Protein AF-A0A9X1VJF6-F1 (afdb_monomer_lite)

Foldseek 3Di:
DCVLCVVQVWDFDADPVDQLQVLLVVQVDHDDPVVRVVCNRGQWTDQPPVVRDRAGPQQKGFHGSNRKHKDFAFAFEDEPVGTDTDTWIWIWGIFRRPLGKTWTWTADPVDHAIFIFIGNDPRYGYTDDRDPVVVVVCVSVVHPRVVCNPD

Radius of gyration: 15.02 Å; chains: 1; bounding box: 38×25×42 Å

InterPro domains:
  IPR018958 Knr4/Smi1-like domain [PF09346] (28-137)
  IPR037883 Knr4/Smi1-like domain superfamily [G3DSA:3.40.1580.10] (23-147)
  IPR037883 Knr4/Smi1-like domain superfamily [SSF160631] (28-145)

Secondary structure (DSSP, 8-state):
-HHHHHHTT------TT--HHHHHHHTT----HHHHHHHHH--S---BTTTTB-S-TT-EEEPPTTT-EEEEEEEEEEETTEEEEEEEEEEEEEEETTTTEEEEEEE-TTSSSEEEEEE-STTEEEEEES-HHHHHHHHHTT-GGGG----

Structure (mmCIF, N/CA/C/O backbone):
data_AF-A0A9X1VJF6-F1
#
_entry.id   AF-A0A9X1VJF6-F1
#
loop_
_atom_site.group_PDB
_atom_site.id
_atom_site.type_symbol
_atom_site.label_atom_id
_atom_site.label_alt_id
_atom_site.label_comp_id
_atom_site.label_asym_id
_atom_site.label_entity_id
_atom_site.label_seq_id
_atom_site.pdbx_PDB_ins_code
_atom_site.Cartn_x
_atom_site.Cartn_y
_atom_site.Cartn_z
_atom_site.occupancy
_atom_site.B_iso_or_equiv
_atom_site.auth_seq_id
_atom_site.auth_comp_id
_atom_site.auth_asym_id
_atom_site.auth_atom_id
_atom_site.pdbx_PDB_model_num
ATOM 1 N N . MET A 1 1 ? -0.798 -8.142 -12.323 1.00 79.00 1 MET A N 1
ATOM 2 C CA . MET A 1 1 ? -0.481 -6.727 -12.044 1.00 79.00 1 MET A CA 1
ATOM 3 C C . MET A 1 1 ? 0.141 -6.022 -13.238 1.00 79.00 1 MET A C 1
ATOM 5 O O . MET A 1 1 ? -0.522 -5.182 -13.817 1.00 79.00 1 MET A O 1
ATOM 9 N N . THR A 1 2 ? 1.350 -6.386 -13.677 1.00 75.88 2 THR A N 1
ATOM 10 C CA . THR A 1 2 ? 2.035 -5.687 -14.782 1.00 75.88 2 THR A CA 1
ATOM 11 C C . THR A 1 2 ? 1.211 -5.643 -16.075 1.00 75.88 2 THR A C 1
ATOM 13 O O . THR A 1 2 ? 1.115 -4.594 -16.696 1.00 75.88 2 THR A O 1
ATOM 16 N N . ASP A 1 3 ? 0.551 -6.742 -16.455 1.00 83.31 3 ASP A N 1
ATOM 17 C CA . ASP A 1 3 ? -0.316 -6.754 -17.645 1.00 83.31 3 ASP A CA 1
ATOM 18 C C . ASP A 1 3 ? -1.593 -5.922 -17.467 1.00 83.31 3 ASP A C 1
ATOM 20 O O . ASP A 1 3 ? -2.059 -5.305 -18.422 1.00 83.31 3 ASP A O 1
ATOM 24 N N . TYR A 1 4 ? -2.116 -5.842 -16.239 1.00 86.06 4 TYR A N 1
ATOM 25 C CA . TYR A 1 4 ? -3.257 -4.988 -15.905 1.00 86.06 4 TYR A CA 1
ATOM 26 C C . TYR A 1 4 ? -2.882 -3.507 -16.064 1.00 86.06 4 TYR A C 1
ATOM 28 O O . TYR A 1 4 ? -3.540 -2.783 -16.805 1.00 86.06 4 TYR A O 1
ATOM 36 N N . TRP A 1 5 ? -1.755 -3.076 -15.493 1.00 85.69 5 TRP A N 1
ATOM 37 C CA . TRP A 1 5 ? -1.229 -1.716 -15.666 1.00 85.69 5 TRP A CA 1
ATOM 38 C C . TRP A 1 5 ? -0.891 -1.380 -17.117 1.00 85.69 5 TRP A C 1
ATOM 40 O O . TRP A 1 5 ? -1.281 -0.324 -17.609 1.00 85.69 5 TRP A O 1
ATOM 50 N N . ARG A 1 6 ? -0.274 -2.308 -17.856 1.00 83.12 6 ARG A N 1
ATOM 51 C CA . ARG A 1 6 ? -0.033 -2.129 -19.297 1.00 83.12 6 ARG A CA 1
ATOM 52 C C . ARG A 1 6 ? -1.325 -1.956 -20.089 1.00 83.12 6 ARG A C 1
ATOM 54 O O . ARG A 1 6 ? -1.349 -1.145 -21.011 1.00 83.12 6 ARG A O 1
ATOM 61 N N . SER A 1 7 ? -2.391 -2.687 -19.747 1.00 86.19 7 SER A N 1
ATOM 62 C CA . SER A 1 7 ? -3.697 -2.536 -20.409 1.00 86.19 7 SER A CA 1
ATOM 63 C C . SER A 1 7 ? -4.295 -1.137 -20.221 1.00 86.19 7 SER A C 1
ATOM 65 O O . SER A 1 7 ? -4.995 -0.650 -21.105 1.00 86.19 7 SER A O 1
ATOM 67 N N . GLN A 1 8 ? -3.910 -0.464 -19.135 1.00 82.25 8 GLN A N 1
ATOM 68 C CA . GLN A 1 8 ? -4.262 0.918 -18.806 1.00 82.25 8 GLN A CA 1
ATOM 69 C C . GLN A 1 8 ? -3.170 1.928 -19.195 1.00 82.25 8 GLN A C 1
ATOM 71 O O . GLN A 1 8 ? -3.215 3.080 -18.786 1.00 82.25 8 GLN A O 1
ATOM 76 N N . LYS A 1 9 ? -2.181 1.513 -20.004 1.00 81.25 9 LYS A N 1
ATOM 77 C CA . LYS A 1 9 ? -1.075 2.357 -20.504 1.00 81.25 9 LYS A CA 1
ATOM 78 C C . LYS A 1 9 ? -0.179 2.952 -19.409 1.00 81.25 9 LYS A C 1
ATOM 80 O O . LYS A 1 9 ? 0.540 3.924 -19.646 1.00 81.25 9 LYS A O 1
ATOM 85 N N . ILE A 1 10 ? -0.157 2.320 -18.243 1.00 80.75 10 ILE A N 1
ATOM 86 C CA . ILE A 1 10 ? 0.748 2.653 -17.147 1.00 80.75 10 ILE A CA 1
ATOM 87 C C . ILE A 1 10 ? 2.078 1.940 -17.380 1.00 80.75 10 ILE A C 1
ATOM 89 O O . ILE A 1 10 ? 2.130 0.737 -17.671 1.00 80.75 10 ILE A O 1
ATOM 93 N N . LEU A 1 11 ? 3.170 2.692 -17.256 1.00 75.75 11 LEU A N 1
ATOM 94 C CA . LEU A 1 11 ? 4.518 2.164 -17.412 1.00 75.75 11 LEU A CA 1
ATOM 95 C C . LEU A 1 11 ? 4.900 1.352 -16.174 1.00 75.75 11 LEU A C 1
ATOM 97 O O . LEU A 1 11 ? 5.159 1.897 -15.109 1.00 75.75 11 LEU A O 1
ATOM 101 N N . ALA A 1 12 ? 4.940 0.034 -16.349 1.00 69.38 12 ALA A N 1
ATOM 102 C CA . ALA A 1 12 ? 5.365 -0.918 -15.335 1.00 69.38 12 ALA A CA 1
ATOM 103 C C . ALA A 1 12 ? 6.679 -1.569 -15.780 1.00 69.38 12 ALA A C 1
ATOM 105 O O . ALA A 1 12 ? 6.681 -2.624 -16.430 1.00 69.38 12 ALA A O 1
ATOM 106 N N . THR A 1 13 ? 7.796 -0.892 -15.517 1.00 68.81 13 THR A N 1
ATOM 107 C CA . THR A 1 13 ? 9.136 -1.365 -15.880 1.00 68.81 13 THR A CA 1
ATOM 108 C C . THR A 1 13 ? 9.870 -1.879 -14.644 1.00 68.81 13 THR A C 1
ATOM 110 O O . THR A 1 13 ? 10.104 -1.104 -13.719 1.00 68.81 13 THR A O 1
ATOM 113 N N . PRO A 1 14 ? 10.250 -3.169 -14.613 1.00 69.75 14 PRO A N 1
ATOM 114 C CA . PRO A 1 14 ? 11.174 -3.670 -13.608 1.00 69.75 14 PRO A CA 1
ATOM 115 C C . PRO A 1 14 ? 12.539 -2.998 -13.788 1.00 69.75 14 PRO A C 1
ATOM 117 O O . PRO A 1 14 ? 13.037 -2.911 -14.912 1.00 69.75 14 PRO A O 1
ATOM 120 N N . GLU A 1 15 ? 13.177 -2.601 -12.692 1.00 71.81 15 GLU A N 1
ATOM 121 C CA . GLU A 1 15 ? 14.579 -2.181 -12.701 1.00 71.81 15 GLU A CA 1
ATOM 122 C C . GLU A 1 15 ? 15.457 -3.276 -12.079 1.00 71.81 15 GLU A C 1
ATOM 124 O O . GLU A 1 15 ? 15.475 -3.476 -10.868 1.00 71.81 15 GLU A O 1
ATOM 129 N N . GLU A 1 16 ? 16.197 -4.022 -12.906 1.00 70.69 16 GLU A N 1
ATOM 130 C CA . GLU A 1 16 ? 16.946 -5.210 -12.451 1.00 70.69 16 GLU A CA 1
ATOM 131 C C . GLU A 1 16 ? 18.091 -4.896 -11.471 1.00 70.69 16 GLU A C 1
ATOM 133 O O . GLU A 1 16 ? 18.434 -5.727 -10.630 1.00 70.69 16 GLU A O 1
ATOM 138 N N . SER A 1 17 ? 18.689 -3.704 -11.548 1.00 76.38 17 SER A N 1
ATOM 139 C CA . SER A 1 17 ? 19.772 -3.271 -10.649 1.00 76.38 17 SER A CA 1
ATOM 140 C C . SER A 1 17 ? 19.279 -2.627 -9.350 1.00 76.38 17 SER A C 1
ATOM 142 O O . SER A 1 17 ? 20.090 -2.216 -8.518 1.00 76.38 17 SER A O 1
ATOM 144 N N . TRP A 1 18 ? 17.965 -2.508 -9.180 1.00 83.12 18 TRP A N 1
ATOM 145 C CA . TRP A 1 18 ? 17.329 -1.785 -8.090 1.00 83.12 18 TRP A CA 1
ATOM 146 C C . TRP A 1 18 ? 17.001 -2.714 -6.917 1.00 83.12 18 TRP A C 1
ATOM 148 O O . TRP A 1 18 ? 16.482 -3.817 -7.091 1.00 83.12 18 TRP A O 1
ATOM 158 N N . ASN A 1 19 ? 17.259 -2.265 -5.685 1.00 91.06 19 ASN A N 1
ATOM 159 C CA . ASN A 1 19 ? 16.809 -2.966 -4.482 1.00 91.06 19 ASN A CA 1
ATOM 160 C C . ASN A 1 19 ? 15.729 -2.135 -3.771 1.00 91.06 19 ASN A C 1
ATOM 162 O O . ASN A 1 19 ? 16.086 -1.191 -3.059 1.00 91.06 19 ASN A O 1
ATOM 166 N N . PRO A 1 20 ? 14.433 -2.498 -3.893 1.00 92.38 20 PRO A N 1
ATOM 167 C CA . PRO A 1 20 ? 13.350 -1.704 -3.316 1.00 92.38 20 PRO A CA 1
ATOM 168 C C . PRO A 1 20 ? 13.470 -1.524 -1.809 1.00 92.38 20 PRO A C 1
ATOM 170 O O . PRO A 1 20 ? 13.166 -0.457 -1.291 1.00 92.38 20 PRO A O 1
ATOM 173 N N . GLN A 1 21 ? 13.979 -2.540 -1.109 1.00 94.94 21 GLN A N 1
ATOM 174 C CA . GLN A 1 21 ? 14.153 -2.478 0.336 1.00 94.94 21 GLN A CA 1
ATOM 175 C C . GLN A 1 21 ? 15.205 -1.440 0.738 1.00 94.94 21 GLN A C 1
ATOM 177 O O . GLN A 1 21 ? 15.030 -0.758 1.740 1.00 94.94 21 GLN A O 1
ATOM 182 N N . VAL A 1 22 ? 16.294 -1.304 -0.026 1.00 94.12 22 VAL A N 1
ATOM 183 C CA . VAL A 1 22 ? 17.338 -0.305 0.264 1.00 94.12 22 VAL A CA 1
ATOM 184 C C . VAL A 1 22 ? 16.807 1.105 0.036 1.00 94.12 22 VAL A C 1
ATOM 186 O O . VAL A 1 22 ? 17.071 1.992 0.844 1.00 94.12 22 VAL A O 1
ATOM 189 N N . VAL A 1 23 ? 16.037 1.301 -1.034 1.00 93.25 23 VAL A N 1
ATOM 190 C CA . VAL A 1 23 ? 15.474 2.611 -1.372 1.00 93.25 23 VAL A CA 1
ATOM 191 C C . VAL A 1 23 ? 14.397 3.028 -0.376 1.00 93.25 23 VAL A C 1
ATOM 193 O O . VAL A 1 23 ? 14.497 4.106 0.202 1.00 93.25 23 VAL A O 1
ATOM 196 N N . ALA A 1 24 ? 13.444 2.145 -0.075 1.00 93.75 24 ALA A N 1
ATOM 197 C CA . ALA A 1 24 ? 12.434 2.398 0.948 1.00 93.75 24 ALA A CA 1
ATOM 198 C C . ALA A 1 24 ? 13.076 2.666 2.322 1.00 93.75 24 ALA A C 1
ATOM 200 O O . ALA A 1 24 ? 12.675 3.584 3.039 1.00 93.75 24 ALA A O 1
ATOM 201 N N . PHE A 1 25 ? 14.138 1.930 2.672 1.00 94.69 25 PHE A N 1
ATOM 202 C CA . PHE A 1 25 ? 14.848 2.130 3.936 1.00 94.69 25 PHE A CA 1
ATOM 203 C C . PHE A 1 25 ? 15.537 3.496 4.026 1.00 94.69 25 PHE A C 1
ATOM 205 O O . PHE A 1 25 ? 15.570 4.083 5.108 1.00 94.69 25 PHE A O 1
ATOM 212 N N . ALA A 1 26 ? 16.033 4.046 2.912 1.00 92.69 26 ALA A N 1
ATOM 213 C CA . ALA A 1 26 ? 16.570 5.409 2.879 1.00 92.69 26 ALA A CA 1
ATOM 214 C C . ALA A 1 26 ? 15.514 6.469 3.258 1.00 92.69 26 ALA A C 1
ATOM 216 O O . ALA A 1 26 ? 15.873 7.523 3.779 1.00 92.69 26 ALA A O 1
ATOM 217 N N . ASN A 1 27 ? 14.228 6.144 3.086 1.00 89.00 27 ASN A N 1
ATOM 218 C CA . ASN A 1 27 ? 13.074 6.946 3.498 1.00 89.00 27 ASN A CA 1
ATOM 219 C C . ASN A 1 27 ? 12.468 6.512 4.849 1.00 89.00 27 ASN A C 1
ATOM 221 O O . ASN A 1 27 ? 11.368 6.931 5.208 1.00 89.00 27 ASN A O 1
ATOM 225 N N . GLY A 1 28 ? 13.162 5.667 5.619 1.00 91.06 28 GLY A N 1
ATOM 226 C CA . GLY A 1 28 ? 12.698 5.194 6.927 1.00 91.06 28 GLY A CA 1
ATOM 227 C C . GLY A 1 28 ? 11.604 4.122 6.867 1.00 91.06 28 GLY A C 1
ATOM 228 O O . GLY A 1 28 ? 10.935 3.878 7.870 1.00 91.06 28 GLY A O 1
ATOM 229 N N . VAL A 1 29 ? 11.413 3.472 5.717 1.00 95.06 29 VAL A N 1
ATOM 230 C CA . VAL A 1 29 ? 10.392 2.438 5.505 1.00 95.06 29 VAL A CA 1
ATOM 231 C C . VAL A 1 29 ? 11.036 1.052 5.463 1.00 95.06 29 VAL A C 1
ATOM 233 O O . VAL A 1 29 ? 11.971 0.795 4.705 1.00 95.06 29 VAL A O 1
ATOM 236 N N . THR A 1 30 ? 10.507 0.118 6.255 1.00 94.38 30 THR A N 1
ATOM 237 C CA . THR A 1 30 ? 10.835 -1.312 6.131 1.00 94.38 30 THR A CA 1
ATOM 238 C C . THR A 1 30 ? 9.668 -2.020 5.461 1.00 94.38 30 THR A C 1
ATOM 240 O O . THR A 1 30 ? 8.560 -1.989 5.992 1.00 94.38 30 THR A O 1
ATOM 243 N N . LEU A 1 31 ? 9.896 -2.625 4.293 1.00 94.94 31 LEU A N 1
ATOM 244 C CA . LEU A 1 31 ? 8.837 -3.280 3.535 1.00 94.94 31 LEU A CA 1
ATOM 245 C C . LEU A 1 31 ? 8.708 -4.750 3.953 1.00 94.94 31 LEU A C 1
ATOM 247 O O . LEU A 1 31 ? 9.720 -5.414 4.185 1.00 94.94 31 LEU A O 1
ATOM 251 N N . PRO A 1 32 ? 7.482 -5.290 3.995 1.00 96.50 32 PRO A N 1
ATOM 252 C CA . PRO A 1 32 ? 7.274 -6.732 4.004 1.00 96.50 32 PRO A CA 1
ATOM 253 C C . PRO A 1 32 ? 7.842 -7.401 2.738 1.00 96.50 32 PRO A C 1
ATOM 255 O O . PRO A 1 32 ? 7.900 -6.789 1.669 1.00 96.50 32 PRO A O 1
ATOM 258 N N . ASP A 1 33 ? 8.225 -8.677 2.836 1.00 95.94 33 ASP A N 1
ATOM 259 C CA . ASP A 1 33 ? 8.875 -9.409 1.736 1.00 95.94 33 ASP A CA 1
ATOM 260 C C . ASP A 1 33 ? 8.044 -9.432 0.444 1.00 95.94 33 ASP A C 1
ATOM 262 O O . ASP A 1 33 ? 8.589 -9.309 -0.653 1.00 95.94 33 ASP A O 1
ATOM 266 N N . ASP A 1 34 ? 6.724 -9.576 0.550 1.00 96.81 34 ASP A N 1
ATOM 267 C CA . ASP A 1 34 ? 5.814 -9.590 -0.597 1.00 96.81 34 ASP A CA 1
ATOM 268 C C . ASP A 1 34 ? 5.679 -8.212 -1.262 1.00 96.81 34 ASP A C 1
ATOM 270 O O . ASP A 1 34 ? 5.620 -8.135 -2.491 1.00 96.81 34 ASP A O 1
ATOM 274 N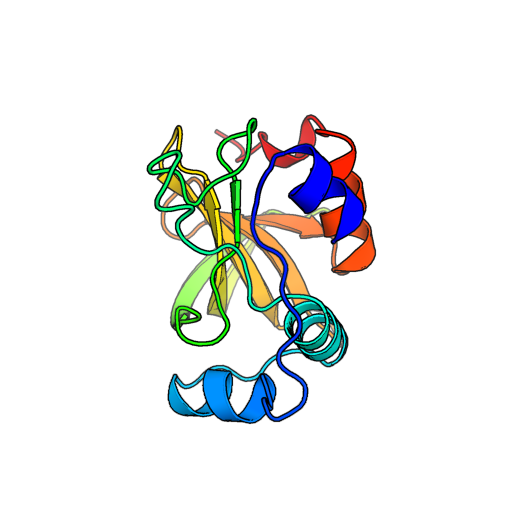 N . PHE A 1 35 ? 5.744 -7.125 -0.491 1.00 96.12 35 PHE A N 1
ATOM 275 C CA . PHE A 1 35 ? 5.881 -5.771 -1.033 1.00 96.12 35 PHE A CA 1
ATOM 276 C C . PHE A 1 35 ? 7.213 -5.591 -1.763 1.00 96.12 35 PHE A C 1
ATOM 278 O O . PHE A 1 35 ? 7.231 -5.044 -2.864 1.00 96.12 35 PHE A O 1
ATOM 285 N N . VAL A 1 36 ? 8.328 -6.103 -1.227 1.00 95.25 36 VAL A N 1
ATOM 286 C CA . VAL A 1 36 ? 9.618 -6.072 -1.944 1.00 95.25 36 VAL A CA 1
ATOM 287 C C . VAL A 1 36 ? 9.506 -6.782 -3.297 1.00 95.25 36 VAL A C 1
ATOM 289 O O . VAL A 1 36 ? 10.044 -6.286 -4.287 1.00 95.25 36 VAL A O 1
ATOM 292 N N . GLN A 1 37 ? 8.792 -7.911 -3.377 1.00 93.31 37 GLN A N 1
ATOM 293 C CA . GLN A 1 37 ? 8.555 -8.589 -4.658 1.00 93.31 37 GLN A CA 1
ATOM 294 C C . GLN A 1 37 ? 7.673 -7.767 -5.602 1.00 93.31 37 GLN A C 1
ATOM 296 O O . GLN A 1 37 ? 8.001 -7.678 -6.784 1.00 93.31 37 GLN A O 1
ATOM 301 N N . LEU A 1 38 ? 6.607 -7.130 -5.103 1.00 92.50 38 LEU A N 1
ATOM 302 C CA . LEU A 1 38 ? 5.782 -6.221 -5.908 1.00 92.50 38 LEU A CA 1
ATOM 303 C C . LEU A 1 38 ? 6.643 -5.123 -6.544 1.00 92.50 38 LEU A C 1
ATOM 305 O O . LEU A 1 38 ? 6.615 -4.960 -7.764 1.00 92.50 38 LEU A O 1
ATOM 309 N N . TYR A 1 39 ? 7.456 -4.440 -5.737 1.00 92.38 39 TYR A N 1
ATOM 310 C CA . TYR A 1 39 ? 8.300 -3.340 -6.203 1.00 92.38 39 TYR A CA 1
ATOM 311 C C . TYR A 1 39 ? 9.428 -3.779 -7.142 1.00 92.38 39 TYR A C 1
ATOM 313 O O . TYR A 1 39 ? 9.856 -3.008 -7.996 1.00 92.38 39 TYR A O 1
ATOM 321 N N . ARG A 1 40 ? 9.890 -5.033 -7.047 1.00 90.06 40 ARG A N 1
ATOM 322 C CA . ARG A 1 40 ? 10.803 -5.616 -8.046 1.00 90.06 40 ARG A CA 1
ATOM 323 C C . ARG A 1 40 ? 10.126 -5.844 -9.392 1.00 90.06 40 ARG A C 1
ATOM 325 O O . ARG A 1 40 ? 10.794 -5.776 -10.417 1.00 90.06 40 ARG A O 1
ATOM 332 N N . CYS A 1 41 ? 8.829 -6.148 -9.403 1.00 87.06 41 CYS A N 1
ATOM 333 C CA . CYS A 1 41 ? 8.075 -6.313 -10.643 1.00 87.06 41 CYS A CA 1
ATOM 334 C C . CYS A 1 41 ? 7.714 -4.968 -11.285 1.00 87.06 41 CYS A C 1
ATOM 336 O O . CYS A 1 41 ? 7.662 -4.884 -12.512 1.00 87.06 41 CYS A O 1
ATOM 338 N N . SER A 1 42 ? 7.430 -3.949 -10.474 1.00 86.69 42 SER A N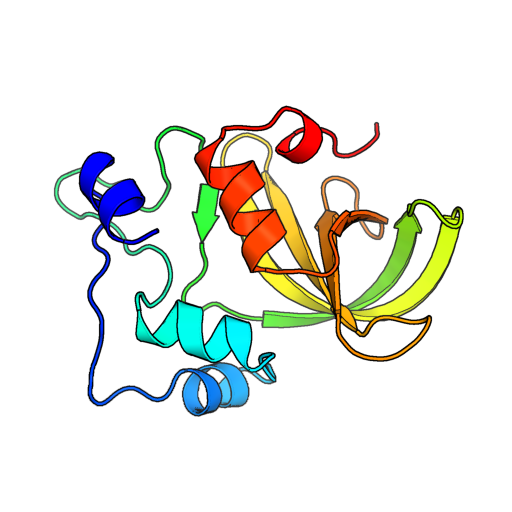 1
ATOM 339 C CA . SER A 1 42 ? 7.143 -2.587 -10.925 1.00 86.69 42 SER A CA 1
ATOM 340 C C . SER A 1 42 ? 7.317 -1.603 -9.775 1.00 86.69 42 SER A C 1
ATOM 342 O O . SER A 1 42 ? 6.729 -1.804 -8.712 1.00 86.69 42 SER A O 1
ATOM 344 N N . ASN A 1 43 ? 8.068 -0.522 -9.989 1.00 89.75 43 ASN A N 1
ATOM 345 C CA . ASN A 1 43 ? 8.349 0.473 -8.956 1.00 89.75 43 ASN A CA 1
ATOM 346 C C . ASN A 1 43 ? 7.196 1.483 -8.766 1.00 89.75 43 ASN A C 1
ATOM 348 O O . ASN A 1 43 ? 7.371 2.682 -8.938 1.00 89.75 43 ASN A O 1
ATOM 352 N N . GLY A 1 44 ? 5.999 0.989 -8.437 1.00 90.31 44 GLY A N 1
ATOM 353 C CA . GLY A 1 44 ? 4.790 1.815 -8.410 1.00 90.31 44 GLY A CA 1
ATOM 354 C C . GLY A 1 44 ? 4.333 2.218 -9.814 1.00 90.31 44 GLY A C 1
ATOM 355 O O . GLY A 1 44 ? 4.611 1.511 -10.792 1.00 90.31 44 GLY A O 1
ATOM 356 N N . MET A 1 45 ? 3.594 3.322 -9.888 1.00 89.56 45 MET A N 1
ATOM 357 C CA . MET A 1 45 ? 3.170 3.959 -11.130 1.00 89.56 45 MET A CA 1
ATOM 358 C C . MET A 1 45 ? 4.026 5.197 -11.386 1.00 89.56 45 MET A C 1
ATOM 360 O O . MET A 1 45 ? 4.334 5.955 -10.475 1.00 89.56 45 MET A O 1
ATOM 364 N N . HIS A 1 46 ? 4.404 5.412 -12.641 1.00 82.75 46 HIS A N 1
ATOM 365 C CA . HIS A 1 46 ? 5.153 6.595 -13.048 1.00 82.75 46 HIS A CA 1
ATOM 366 C C . HIS A 1 46 ? 4.314 7.446 -13.991 1.00 82.75 46 HIS A C 1
ATOM 368 O O . HIS A 1 46 ? 3.531 6.913 -14.782 1.00 82.75 46 HIS A O 1
ATOM 374 N N . LEU A 1 47 ? 4.546 8.761 -13.959 1.00 80.12 47 LEU A N 1
ATOM 375 C CA . LEU A 1 47 ? 3.940 9.700 -14.894 1.00 80.12 47 LEU A CA 1
ATOM 376 C C . LEU A 1 47 ? 4.172 9.251 -16.337 1.00 80.12 47 LEU A C 1
ATOM 378 O O . LEU A 1 47 ? 5.292 9.289 -16.856 1.00 80.12 47 LEU A O 1
ATOM 382 N N . ASN A 1 48 ? 3.084 8.897 -17.010 1.00 77.31 48 ASN A N 1
ATOM 383 C CA . ASN A 1 48 ? 3.080 8.764 -18.449 1.00 77.31 48 ASN A CA 1
ATOM 384 C C . ASN A 1 48 ? 3.091 10.176 -19.049 1.00 77.31 48 ASN A C 1
ATOM 386 O O . ASN A 1 48 ? 2.081 10.877 -19.039 1.00 77.31 48 ASN A O 1
ATOM 390 N N . THR A 1 49 ? 4.240 10.607 -19.568 1.00 76.19 49 THR A N 1
ATOM 391 C CA . THR A 1 49 ? 4.429 11.960 -20.119 1.00 76.19 49 THR A CA 1
ATOM 392 C C . THR A 1 49 ? 3.623 12.227 -21.389 1.00 76.19 49 THR A C 1
ATOM 394 O O . THR A 1 49 ? 3.378 13.387 -21.708 1.00 76.19 49 THR A O 1
ATOM 397 N N . GLU A 1 50 ? 3.181 11.189 -22.104 1.00 78.31 50 GLU A N 1
ATOM 398 C CA . GLU A 1 50 ? 2.316 11.338 -23.279 1.00 78.31 50 GLU A CA 1
ATOM 399 C C . GLU A 1 50 ? 0.862 11.599 -22.879 1.00 78.31 50 GLU A C 1
ATOM 401 O O . GLU A 1 50 ? 0.157 12.360 -23.542 1.00 78.31 50 GLU A O 1
ATOM 406 N N . GLN A 1 51 ? 0.413 10.971 -21.790 1.00 76.56 51 GLN A N 1
ATOM 407 C CA . GLN A 1 51 ? -0.963 11.077 -21.297 1.00 76.56 51 GLN A CA 1
ATOM 408 C C . GLN A 1 51 ? -1.124 12.093 -20.162 1.00 76.56 51 GLN A C 1
ATOM 410 O O . GLN A 1 51 ? -2.252 12.430 -19.818 1.00 76.56 51 GLN A O 1
ATOM 415 N N . TYR A 1 52 ? -0.016 12.594 -19.607 1.00 79.88 5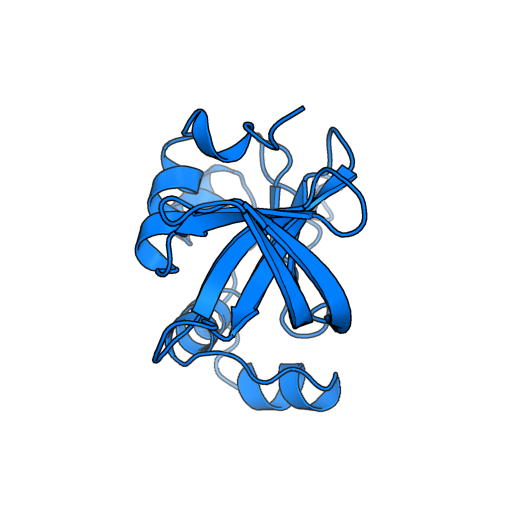2 TYR A N 1
ATOM 416 C CA . TYR A 1 52 ? 0.020 13.427 -18.402 1.00 79.88 52 TYR A CA 1
ATOM 417 C C . TYR A 1 52 ? -0.768 12.813 -17.236 1.00 79.88 52 TYR A C 1
ATOM 419 O O . TYR A 1 52 ? -1.498 13.507 -16.531 1.00 79.88 52 TYR A O 1
ATOM 427 N N . GLN A 1 53 ? -0.620 11.500 -17.053 1.00 78.69 53 GLN A N 1
ATOM 428 C CA . GLN A 1 53 ? -1.342 10.726 -16.050 1.00 78.69 53 GLN A CA 1
ATOM 429 C C . GLN A 1 53 ? -0.392 9.731 -15.380 1.00 78.69 53 GLN A C 1
ATOM 431 O O . GLN A 1 53 ? 0.371 9.039 -16.055 1.00 78.69 53 GLN A O 1
ATOM 436 N N . ASP A 1 54 ? -0.421 9.694 -14.054 1.00 80.94 54 ASP A N 1
ATOM 437 C CA . ASP A 1 54 ? 0.351 8.793 -13.195 1.00 80.94 54 ASP A CA 1
ATOM 438 C C . ASP A 1 54 ? -0.537 7.794 -12.435 1.00 80.94 54 ASP A C 1
ATOM 440 O O . ASP A 1 54 ? -0.012 6.847 -11.869 1.00 80.94 54 ASP A O 1
ATOM 444 N N . PHE A 1 55 ? -1.864 7.934 -12.484 1.00 89.06 55 PHE A N 1
ATOM 445 C CA . PHE A 1 55 ? -2.847 7.036 -11.864 1.00 89.06 55 PHE A CA 1
ATOM 446 C C . PHE A 1 55 ? -3.627 6.208 -12.898 1.00 89.06 55 PHE A C 1
ATOM 448 O O . PHE A 1 55 ? -3.636 6.517 -14.088 1.00 89.06 55 PHE A O 1
ATOM 455 N N . ASP A 1 56 ? -4.315 5.163 -12.452 1.00 90.75 56 ASP A N 1
ATOM 456 C CA . ASP A 1 56 ? -5.095 4.273 -13.320 1.00 90.75 56 ASP A CA 1
ATOM 457 C C . ASP A 1 56 ? -6.511 4.792 -13.656 1.00 90.75 56 ASP A C 1
ATOM 459 O O . ASP A 1 56 ? -6.927 5.847 -13.184 1.00 90.75 56 ASP A O 1
ATOM 463 N N . ASP A 1 57 ? -7.281 4.081 -14.481 1.00 90.12 57 ASP A N 1
ATOM 464 C CA . ASP A 1 57 ? -8.639 4.502 -14.879 1.00 90.12 57 ASP A CA 1
ATOM 465 C C . ASP A 1 57 ? -9.614 4.589 -13.687 1.00 90.12 57 ASP A C 1
ATOM 467 O O . ASP A 1 57 ? -10.632 5.281 -13.758 1.00 90.12 57 ASP A O 1
ATOM 471 N N . ASN A 1 58 ? -9.272 3.936 -12.573 1.00 92.06 58 ASN A N 1
ATOM 472 C CA . ASN A 1 58 ? -10.006 3.963 -11.316 1.00 92.06 58 ASN A CA 1
ATOM 473 C C . ASN A 1 58 ? -9.392 4.947 -10.304 1.00 92.06 58 ASN A C 1
ATOM 475 O O . ASN A 1 58 ? -9.744 4.904 -9.131 1.00 92.06 58 ASN A O 1
ATOM 479 N N . TYR A 1 59 ? -8.512 5.861 -10.726 1.00 92.75 59 TYR A N 1
ATOM 480 C CA . TYR A 1 59 ? -7.879 6.890 -9.887 1.00 92.75 59 TYR A CA 1
ATOM 481 C C . TYR A 1 59 ? -6.935 6.372 -8.795 1.00 92.75 59 TYR A C 1
ATOM 483 O O . TYR A 1 59 ? -6.592 7.123 -7.878 1.00 92.75 59 TYR A O 1
ATOM 491 N N . PHE A 1 60 ? -6.481 5.125 -8.871 1.00 94.81 60 PHE A N 1
ATOM 492 C CA . PHE A 1 60 ? -5.462 4.606 -7.966 1.00 94.81 60 PHE A CA 1
ATOM 493 C C . PHE A 1 60 ? -4.076 5.016 -8.443 1.00 94.81 60 PHE A C 1
ATOM 495 O O . PHE A 1 60 ? -3.711 4.767 -9.590 1.00 94.81 60 PHE A O 1
ATOM 502 N N . TYR A 1 61 ? -3.289 5.581 -7.534 1.00 94.12 61 TYR A N 1
ATOM 503 C CA . TYR A 1 61 ? -1.878 5.881 -7.720 1.00 94.12 61 TYR A CA 1
ATOM 504 C C . TYR A 1 61 ? -1.041 5.036 -6.762 1.00 94.12 61 TYR A C 1
ATOM 506 O O . TYR A 1 61 ? -1.048 5.274 -5.554 1.00 94.12 61 TYR A O 1
ATOM 514 N N . PHE A 1 62 ? -0.336 4.025 -7.275 1.00 94.88 62 PHE A N 1
ATOM 515 C CA . PHE A 1 62 ? 0.590 3.243 -6.452 1.00 94.88 62 PHE A CA 1
ATOM 516 C C . PHE A 1 62 ? 1.919 3.982 -6.347 1.00 94.88 62 PHE A C 1
ATOM 518 O O . PHE A 1 62 ? 2.614 4.138 -7.349 1.00 94.88 62 PHE A O 1
ATOM 525 N N . LEU A 1 63 ? 2.279 4.367 -5.125 1.00 94.25 63 LEU A N 1
ATOM 526 C CA . LEU A 1 63 ? 3.521 5.073 -4.831 1.00 94.25 63 LEU A CA 1
ATOM 527 C C . LEU A 1 63 ? 4.728 4.200 -5.167 1.00 94.25 63 LEU A C 1
ATOM 529 O O . LEU A 1 63 ? 4.726 3.000 -4.865 1.00 94.25 63 LEU A O 1
ATOM 533 N N . SER A 1 64 ? 5.766 4.806 -5.733 1.00 92.81 64 SER A N 1
ATOM 534 C CA . SER A 1 64 ? 7.074 4.186 -5.924 1.00 92.81 64 SER A CA 1
ATOM 535 C C . SER A 1 64 ? 7.797 3.988 -4.585 1.00 92.81 64 SER A C 1
ATOM 537 O O . SER A 1 64 ? 7.450 4.600 -3.571 1.00 92.81 64 SER A O 1
ATOM 539 N N . ALA A 1 65 ? 8.832 3.145 -4.548 1.00 92.88 65 ALA A N 1
ATOM 540 C CA . ALA A 1 65 ? 9.604 2.898 -3.324 1.00 92.88 65 ALA A CA 1
ATOM 541 C C . ALA A 1 65 ? 10.275 4.172 -2.757 1.00 92.88 65 ALA A C 1
ATOM 543 O O . ALA A 1 65 ? 10.513 4.270 -1.552 1.00 92.88 65 ALA A O 1
ATOM 544 N N . GLU A 1 66 ? 10.571 5.147 -3.615 1.00 91.88 66 GLU A N 1
ATOM 545 C CA . GLU A 1 66 ? 11.105 6.475 -3.295 1.00 91.88 66 GLU A CA 1
ATOM 546 C C . GLU A 1 66 ? 10.064 7.392 -2.656 1.00 91.88 66 GLU A C 1
ATOM 548 O O . GLU A 1 66 ? 10.423 8.275 -1.880 1.00 91.88 66 GLU A O 1
ATOM 553 N N . GLU A 1 67 ? 8.793 7.207 -2.999 1.00 93.31 67 GLU A N 1
ATOM 554 C CA . GLU A 1 67 ? 7.676 8.016 -2.511 1.00 93.31 67 GLU A CA 1
ATOM 555 C C . GLU A 1 67 ? 7.072 7.455 -1.220 1.00 93.31 67 GLU A C 1
ATOM 557 O O . GLU A 1 67 ? 6.349 8.162 -0.508 1.00 93.31 67 GLU A O 1
ATOM 562 N N . LEU A 1 68 ? 7.377 6.192 -0.898 1.00 95.25 68 LEU A N 1
ATOM 563 C CA . LEU A 1 68 ? 6.957 5.569 0.347 1.00 95.25 68 LEU A CA 1
ATOM 564 C C . LEU A 1 68 ? 7.427 6.385 1.548 1.00 95.25 68 LEU A C 1
ATOM 566 O O . LEU A 1 68 ? 8.600 6.728 1.700 1.00 95.25 68 LEU A O 1
ATOM 570 N N . ARG A 1 69 ? 6.484 6.620 2.456 1.00 91.50 69 ARG A N 1
ATOM 571 C CA . ARG A 1 69 ? 6.695 7.330 3.714 1.00 91.50 69 ARG A CA 1
ATOM 572 C C . ARG A 1 69 ? 6.106 6.530 4.860 1.00 91.50 69 ARG A C 1
ATOM 574 O O . ARG A 1 69 ? 5.015 5.977 4.728 1.00 91.50 69 ARG A O 1
ATOM 581 N N . SER A 1 70 ? 6.829 6.505 5.975 1.00 93.69 70 SER A N 1
ATOM 582 C CA . SER A 1 70 ? 6.343 5.977 7.246 1.00 93.69 70 SER A CA 1
ATOM 583 C C . SER A 1 70 ? 6.053 7.135 8.192 1.00 93.69 70 SER A C 1
ATOM 585 O O . SER A 1 70 ? 6.898 8.013 8.376 1.00 93.69 70 SER A O 1
ATOM 587 N N . GLU A 1 71 ? 4.871 7.146 8.797 1.00 93.44 71 GLU A N 1
ATOM 588 C CA . GLU A 1 71 ? 4.519 8.115 9.829 1.00 93.44 71 GLU A CA 1
ATOM 589 C C . GLU A 1 71 ? 3.922 7.410 11.040 1.00 93.44 71 GLU A C 1
ATOM 591 O O . GLU A 1 71 ? 2.980 6.623 10.923 1.00 93.44 71 GLU A O 1
ATOM 596 N N . ARG A 1 72 ? 4.437 7.746 12.225 1.00 94.81 72 ARG A N 1
ATOM 597 C CA . ARG A 1 72 ? 3.848 7.304 13.483 1.00 94.81 72 ARG A CA 1
ATOM 598 C C . ARG A 1 72 ? 2.545 8.051 13.736 1.00 94.81 72 ARG A C 1
ATOM 600 O O . ARG A 1 72 ? 2.555 9.270 13.889 1.00 94.81 72 ARG A O 1
ATOM 607 N N . ARG A 1 73 ? 1.438 7.321 13.855 1.00 94.69 73 ARG A N 1
ATOM 608 C CA . ARG A 1 73 ? 0.105 7.883 14.100 1.00 94.69 73 ARG A CA 1
ATOM 609 C C . ARG A 1 73 ? -0.582 7.196 15.273 1.00 94.69 73 ARG A C 1
ATOM 611 O O . ARG A 1 73 ? -0.299 6.045 15.602 1.00 94.69 73 ARG A O 1
ATOM 618 N N . GLU A 1 74 ? -1.489 7.923 15.909 1.00 96.25 74 GLU A N 1
ATOM 619 C CA . GLU A 1 74 ? -2.512 7.338 16.772 1.00 96.25 74 GLU A CA 1
ATOM 620 C C . GLU A 1 74 ? -3.734 7.062 15.895 1.00 96.25 74 GLU A C 1
ATOM 622 O O . GLU A 1 74 ? -4.294 7.986 15.308 1.00 96.25 74 GLU A O 1
ATOM 627 N N . LEU A 1 75 ? -4.091 5.790 15.734 1.00 94.81 75 LEU A N 1
ATOM 628 C CA . LEU A 1 75 ? -5.119 5.346 14.799 1.00 94.81 75 LEU A CA 1
ATOM 629 C C . LEU A 1 75 ? -6.232 4.610 15.516 1.00 94.81 75 LEU A C 1
ATOM 631 O O . LEU A 1 75 ? -5.971 3.733 16.336 1.00 94.81 75 LEU A O 1
ATOM 635 N N . VAL A 1 76 ? -7.459 4.897 15.100 1.00 95.69 76 VAL A N 1
ATOM 636 C CA . VAL A 1 76 ? -8.618 4.037 15.300 1.00 95.69 76 VAL A CA 1
ATOM 637 C C . VAL A 1 76 ? -8.616 2.972 14.203 1.00 95.69 76 VAL A C 1
ATOM 639 O O . VAL A 1 76 ? -8.812 3.279 13.026 1.00 95.69 76 VAL A O 1
ATOM 642 N N . ILE A 1 77 ? -8.382 1.721 14.582 1.00 94.25 77 ILE A N 1
ATOM 643 C CA . ILE A 1 77 ? -8.461 0.560 13.700 1.00 94.25 77 ILE A CA 1
ATOM 644 C C . ILE A 1 77 ? -9.887 0.033 13.737 1.00 94.25 77 ILE A C 1
ATOM 646 O O . ILE A 1 77 ? -10.358 -0.400 14.784 1.00 94.25 77 ILE A O 1
ATOM 650 N N . ASP A 1 78 ? -10.552 0.041 12.587 1.00 93.38 78 ASP A N 1
ATOM 651 C CA . ASP A 1 78 ? -11.852 -0.592 12.375 1.00 93.38 78 ASP A CA 1
ATOM 652 C C . ASP A 1 78 ? -11.634 -1.907 11.616 1.00 93.38 78 ASP A C 1
ATOM 654 O O . ASP A 1 78 ? -11.198 -1.910 10.461 1.00 93.38 78 ASP A O 1
ATOM 658 N N . SER A 1 79 ? -11.845 -3.036 12.292 1.00 90.50 79 SER A N 1
ATOM 659 C CA . SER A 1 79 ? -11.602 -4.370 11.742 1.00 90.50 79 SER A CA 1
ATOM 660 C C . SER A 1 79 ? -12.726 -5.342 12.096 1.00 90.50 79 SER A C 1
ATOM 662 O O . SER A 1 79 ? -13.568 -5.080 12.952 1.00 90.50 79 SER A O 1
ATOM 664 N N . MET A 1 80 ? -12.679 -6.547 11.522 1.00 85.19 80 MET A N 1
ATOM 665 C CA . MET A 1 80 ? -13.605 -7.639 11.861 1.00 85.19 80 MET A CA 1
ATOM 666 C C . MET A 1 80 ? -13.598 -8.026 13.352 1.00 85.19 80 MET A C 1
ATOM 668 O O . MET A 1 80 ? -14.502 -8.725 13.808 1.00 85.19 80 MET A O 1
ATOM 672 N N . ARG A 1 81 ? -12.575 -7.618 14.114 1.00 84.94 81 ARG A N 1
ATOM 673 C CA . ARG A 1 81 ? -12.454 -7.883 15.556 1.00 84.94 81 ARG A CA 1
ATOM 674 C C . ARG A 1 81 ? -13.058 -6.779 16.426 1.00 84.94 81 ARG A C 1
ATOM 676 O O . ARG A 1 81 ? -13.145 -6.960 17.638 1.00 84.94 81 ARG A O 1
ATOM 683 N N . GLY A 1 82 ? -13.491 -5.677 15.820 1.00 89.25 82 GLY A N 1
ATOM 684 C CA . GLY A 1 82 ? -14.000 -4.494 16.497 1.00 89.25 82 GLY A CA 1
ATOM 685 C C . GLY A 1 82 ? -13.140 -3.261 16.239 1.00 89.25 82 GLY A C 1
ATOM 686 O O . GLY A 1 82 ? -12.286 -3.249 15.348 1.00 89.25 82 GLY A O 1
ATOM 687 N N . VAL A 1 83 ? -13.403 -2.232 17.043 1.00 91.88 83 VAL A N 1
ATOM 688 C CA . VAL A 1 83 ? -12.759 -0.921 16.964 1.00 91.88 83 VAL A CA 1
ATOM 689 C C . VAL A 1 83 ? -11.796 -0.750 18.136 1.00 91.88 83 VAL A C 1
ATOM 691 O O . VAL A 1 83 ? -12.200 -0.905 19.289 1.00 91.88 83 VAL A O 1
ATOM 694 N N . GLU A 1 84 ? -10.544 -0.399 17.857 1.00 93.94 84 GLU A N 1
ATOM 695 C CA . GLU A 1 84 ? -9.531 -0.112 18.881 1.00 93.94 84 GLU A CA 1
ATOM 696 C C . GLU A 1 84 ? -8.649 1.080 18.503 1.00 93.94 84 GLU A C 1
ATOM 698 O O . GLU A 1 84 ? -8.530 1.413 17.328 1.00 93.94 84 GLU A O 1
ATOM 703 N N . THR A 1 85 ? -7.997 1.696 19.492 1.00 95.56 85 THR A N 1
ATOM 704 C CA . THR A 1 85 ? -7.032 2.779 19.264 1.00 95.56 85 THR A CA 1
ATOM 705 C C . THR A 1 85 ? -5.622 2.300 19.577 1.00 95.56 85 THR A C 1
ATOM 707 O O . THR A 1 85 ? -5.364 1.842 20.691 1.00 95.56 85 THR A O 1
ATOM 710 N N . ILE A 1 86 ? -4.698 2.442 18.625 1.00 94.69 86 ILE A N 1
ATOM 711 C CA . ILE A 1 86 ? -3.284 2.092 18.811 1.00 94.69 86 ILE A CA 1
ATOM 712 C C . ILE A 1 86 ? -2.355 3.205 18.324 1.00 94.69 86 ILE A C 1
ATOM 714 O O . ILE A 1 86 ? -2.713 4.002 17.461 1.00 94.69 86 ILE A O 1
ATOM 718 N N . SER A 1 87 ? -1.123 3.221 18.838 1.00 95.62 87 SER A N 1
ATOM 719 C CA . SER A 1 87 ? -0.031 4.024 18.280 1.00 95.62 87 SER A CA 1
ATOM 720 C C . SER A 1 87 ? 0.870 3.126 17.438 1.00 95.62 87 SER A C 1
ATOM 722 O O . SER A 1 87 ? 1.534 2.245 17.986 1.00 95.62 87 SER A O 1
ATOM 724 N N . THR A 1 88 ? 0.891 3.343 16.124 1.00 95.38 88 THR A N 1
ATOM 725 C CA . THR A 1 88 ? 1.643 2.514 15.171 1.00 95.38 88 THR A CA 1
ATOM 726 C C . THR A 1 88 ? 2.235 3.353 14.044 1.00 95.38 88 THR A C 1
ATOM 728 O O . THR A 1 88 ? 1.783 4.470 13.784 1.00 95.38 88 THR A O 1
ATOM 731 N N . ASP A 1 89 ? 3.246 2.808 13.380 1.00 94.94 89 ASP A N 1
ATOM 732 C CA . ASP A 1 89 ? 3.778 3.370 12.145 1.00 94.94 89 ASP A CA 1
ATOM 733 C C . ASP A 1 89 ? 2.885 2.944 10.975 1.00 94.94 89 ASP A C 1
ATOM 735 O O . ASP A 1 89 ? 2.507 1.775 10.852 1.00 94.94 89 ASP A O 1
ATOM 739 N N . VAL A 1 90 ? 2.529 3.907 10.129 1.00 96.06 90 VAL A N 1
ATOM 740 C CA . VAL A 1 90 ? 1.739 3.696 8.917 1.00 96.06 90 VAL A CA 1
ATOM 741 C C . VAL A 1 90 ? 2.621 3.932 7.715 1.00 96.06 90 VAL A C 1
ATOM 743 O O . VAL A 1 90 ? 3.169 5.024 7.567 1.00 96.06 90 VAL A O 1
ATOM 746 N N . ILE A 1 91 ? 2.685 2.951 6.821 1.00 97.19 91 ILE A N 1
ATOM 747 C CA . ILE A 1 91 ? 3.302 3.128 5.509 1.00 97.19 91 ILE A CA 1
ATOM 748 C C . ILE A 1 91 ? 2.184 3.320 4.491 1.00 97.19 91 ILE A C 1
ATOM 750 O O . ILE A 1 91 ? 1.391 2.408 4.253 1.00 97.19 91 ILE A O 1
ATOM 754 N N . VAL A 1 92 ? 2.109 4.514 3.905 1.00 96.12 92 VAL A N 1
ATOM 755 C CA . VAL A 1 92 ? 1.199 4.793 2.785 1.00 96.12 92 VAL A CA 1
ATOM 756 C C . VAL A 1 92 ? 1.835 4.251 1.514 1.00 96.12 92 VAL A C 1
ATOM 758 O O . VAL A 1 92 ? 3.006 4.531 1.271 1.00 96.12 92 VAL A O 1
ATOM 761 N N . PHE A 1 93 ? 1.079 3.494 0.719 1.00 96.50 93 PHE A N 1
ATOM 762 C CA . PHE A 1 93 ? 1.585 2.896 -0.523 1.00 96.50 93 PHE A CA 1
ATOM 763 C C . PHE A 1 93 ? 0.669 3.107 -1.737 1.00 96.50 93 PHE A C 1
ATOM 765 O O . PHE A 1 93 ? 1.095 2.870 -2.865 1.00 96.50 93 PHE A O 1
ATOM 772 N N . VAL A 1 94 ? -0.565 3.579 -1.530 1.00 96.44 94 VAL A N 1
ATOM 773 C CA . VAL A 1 94 ? -1.471 3.981 -2.615 1.00 96.44 94 VAL A CA 1
ATOM 774 C C . VAL A 1 94 ? -2.220 5.247 -2.224 1.00 96.44 94 VAL A C 1
ATOM 776 O O . VAL A 1 94 ? -2.785 5.312 -1.130 1.00 96.44 94 VAL A O 1
ATOM 779 N N . ASP A 1 95 ? -2.278 6.206 -3.139 1.00 94.94 95 ASP A N 1
ATOM 780 C CA . ASP A 1 95 ? -3.165 7.364 -3.072 1.00 94.94 95 ASP A CA 1
ATOM 781 C C . ASP A 1 95 ? -4.365 7.147 -4.010 1.00 94.94 95 ASP A C 1
ATOM 783 O O . ASP A 1 95 ? -4.226 6.636 -5.121 1.00 94.94 95 ASP A O 1
ATOM 787 N N . TYR A 1 96 ? -5.566 7.512 -3.566 1.00 94.00 96 TYR A N 1
ATOM 788 C CA . TYR A 1 96 ? -6.763 7.535 -4.404 1.00 94.00 96 TYR A CA 1
ATOM 789 C C . TYR A 1 96 ? -7.073 8.973 -4.807 1.00 94.00 96 TYR A C 1
ATOM 791 O O . TYR A 1 96 ? -7.527 9.792 -4.002 1.00 94.00 96 TYR A O 1
ATOM 799 N N . MET A 1 97 ? -6.830 9.281 -6.074 1.00 89.88 97 MET A N 1
ATOM 800 C CA . MET A 1 97 ? -6.732 10.650 -6.579 1.00 89.88 97 MET A CA 1
ATOM 801 C C . MET A 1 97 ? -8.084 11.354 -6.729 1.00 89.88 97 MET A C 1
ATOM 803 O O . MET A 1 97 ? -8.121 12.575 -6.862 1.00 89.88 97 MET A O 1
ATOM 807 N N . HIS A 1 98 ? -9.203 10.622 -6.696 1.00 86.56 98 HIS A N 1
ATOM 808 C CA . HIS A 1 98 ? -10.525 11.225 -6.864 1.00 86.56 98 HIS A CA 1
ATOM 809 C C . HIS A 1 98 ? -11.008 11.925 -5.584 1.00 86.56 98 HIS A C 1
ATOM 811 O O . HIS A 1 98 ? -11.363 13.101 -5.644 1.00 86.56 98 HIS A O 1
ATOM 817 N N . TRP A 1 99 ? -11.016 11.236 -4.434 1.00 80.88 99 TRP A N 1
ATOM 818 C CA . TRP A 1 99 ? -11.509 11.774 -3.146 1.00 80.88 99 TRP A CA 1
ATOM 819 C C . TRP A 1 99 ? -10.423 11.873 -2.063 1.00 80.88 99 TRP A C 1
ATOM 821 O O . TRP A 1 99 ? -10.730 12.015 -0.881 1.00 80.88 99 TRP A O 1
ATOM 831 N N . SER A 1 100 ? -9.151 11.842 -2.467 1.00 85.12 100 SER A N 1
ATOM 832 C CA . SER A 1 100 ? -7.987 12.125 -1.615 1.00 85.12 100 SER A CA 1
ATOM 833 C C . SER A 1 100 ? -7.847 11.229 -0.377 1.00 85.12 100 SER A C 1
ATOM 835 O O . SER A 1 100 ? -7.277 11.659 0.628 1.00 85.12 100 SER A O 1
ATOM 837 N N . TRP A 1 101 ? -8.346 9.989 -0.426 1.00 92.81 101 TRP A N 1
ATOM 838 C CA . TRP A 1 101 ? -8.041 8.987 0.598 1.00 92.81 101 TRP A CA 1
ATOM 839 C C . TRP A 1 101 ? -6.812 8.166 0.222 1.00 92.81 101 TRP A C 1
ATOM 841 O O . TRP A 1 101 ? -6.337 8.196 -0.912 1.00 92.81 101 TRP A O 1
ATOM 851 N N . GLN A 1 102 ? -6.294 7.410 1.185 1.00 95.88 102 GLN A N 1
ATOM 852 C CA . GLN A 1 102 ? -5.045 6.666 1.033 1.00 95.88 102 GLN A CA 1
ATOM 853 C C . GLN A 1 102 ? -5.214 5.219 1.479 1.00 95.88 102 GLN A C 1
ATOM 855 O O . GLN A 1 102 ? -6.071 4.921 2.312 1.00 95.88 102 GLN A O 1
ATOM 860 N N . TYR A 1 103 ? -4.353 4.333 0.992 1.00 97.31 103 TYR A N 1
ATOM 861 C CA . TYR A 1 103 ? -4.197 2.991 1.540 1.00 97.31 103 TYR A CA 1
ATOM 862 C C . TYR A 1 103 ? -2.883 2.895 2.290 1.00 97.31 103 TYR A C 1
ATOM 864 O O . TYR A 1 103 ? -1.810 3.241 1.784 1.00 97.31 103 TYR A O 1
ATOM 872 N N . GLY A 1 104 ? -3.000 2.425 3.524 1.00 96.88 104 GLY A N 1
ATOM 873 C CA . GLY A 1 104 ? -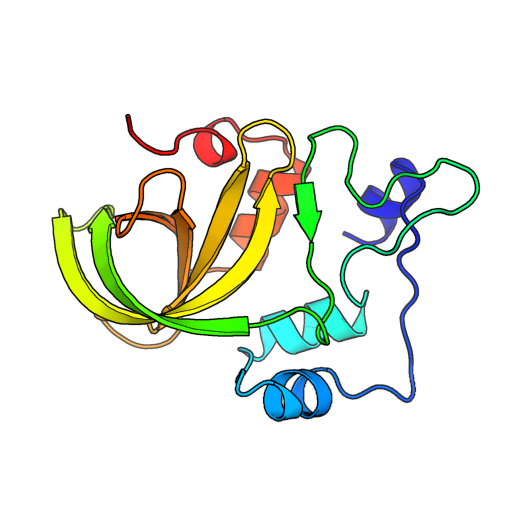1.884 2.239 4.430 1.00 96.88 104 GLY A CA 1
ATOM 874 C C . GLY A 1 104 ? -1.719 0.778 4.787 1.00 96.88 104 GLY A C 1
ATOM 875 O O . GLY A 1 104 ? -2.699 0.029 4.834 1.00 96.88 104 GLY A O 1
ATOM 876 N N . LEU A 1 105 ? -0.482 0.395 5.081 1.00 96.94 105 LEU A N 1
ATOM 877 C CA . LEU A 1 105 ? -0.195 -0.826 5.813 1.00 96.94 105 LEU A CA 1
ATOM 878 C C . LEU A 1 105 ? 0.353 -0.489 7.205 1.00 96.94 105 LEU A C 1
ATOM 880 O O . LEU A 1 105 ? 1.098 0.477 7.384 1.00 96.94 105 LEU A O 1
ATOM 884 N N . ILE A 1 106 ? -0.039 -1.292 8.187 1.00 96.69 106 ILE A N 1
ATOM 885 C CA . ILE A 1 106 ? 0.397 -1.193 9.583 1.00 96.69 106 ILE A CA 1
ATOM 886 C C . ILE A 1 106 ? 0.843 -2.563 10.077 1.00 96.69 106 ILE A C 1
ATOM 888 O O . ILE A 1 106 ? 0.326 -3.584 9.619 1.00 96.69 106 ILE A O 1
ATOM 892 N N . THR A 1 107 ? 1.749 -2.605 11.051 1.00 95.06 107 THR A N 1
ATOM 893 C CA . THR A 1 107 ? 2.051 -3.849 11.773 1.00 95.06 107 THR A CA 1
ATOM 894 C C . THR A 1 107 ? 0.776 -4.410 12.396 1.00 95.06 107 THR A C 1
ATOM 896 O O . THR A 1 107 ? -0.014 -3.664 12.975 1.00 95.06 107 THR A O 1
ATOM 899 N N . ASN A 1 108 ? 0.571 -5.720 12.283 1.00 94.19 108 ASN A N 1
ATOM 900 C CA . ASN A 1 108 ? -0.592 -6.382 12.856 1.00 94.19 108 ASN A CA 1
ATOM 901 C C . ASN A 1 108 ? -0.526 -6.339 14.399 1.00 94.19 108 ASN A C 1
ATOM 903 O O . ASN A 1 108 ? 0.359 -6.965 14.981 1.00 94.19 108 ASN A O 1
ATOM 907 N N . PRO A 1 109 ? -1.449 -5.649 15.098 1.00 90.12 109 PRO A N 1
ATOM 908 C CA . PRO A 1 109 ? -1.415 -5.579 16.560 1.00 90.12 109 PRO A CA 1
ATOM 909 C C . PRO A 1 109 ? -1.793 -6.909 17.234 1.00 90.12 109 PRO A C 1
ATOM 911 O O . PRO A 1 109 ? -1.602 -7.068 18.439 1.00 90.12 109 PRO A O 1
ATOM 914 N N . TYR A 1 110 ? -2.320 -7.879 16.478 1.00 88.69 110 TYR A N 1
ATOM 915 C CA . TYR A 1 110 ? -2.835 -9.146 17.005 1.00 88.69 110 TYR A CA 1
ATOM 916 C C . TYR A 1 110 ? -1.951 -10.363 16.717 1.00 88.69 110 TYR A C 1
ATOM 918 O O . TYR A 1 110 ? -2.369 -11.490 17.000 1.00 88.69 110 TYR A O 1
ATOM 926 N N . GLY A 1 111 ? -0.778 -10.175 16.116 1.00 88.88 111 GLY A N 1
ATOM 927 C CA . GLY A 1 111 ? 0.119 -11.267 15.757 1.00 88.88 111 GLY A CA 1
ATOM 928 C C . GLY A 1 111 ? 1.112 -10.864 14.679 1.00 88.88 111 GLY A C 1
ATOM 929 O O . GLY A 1 111 ? 1.421 -9.690 14.512 1.00 88.88 111 GLY A O 1
ATOM 930 N N . ASP A 1 112 ? 1.599 -11.850 13.936 1.00 92.69 112 ASP A N 1
ATOM 931 C CA . ASP A 1 112 ? 2.595 -11.611 12.899 1.00 92.69 112 ASP A CA 1
ATOM 932 C C . ASP A 1 112 ? 1.988 -10.955 11.646 1.00 92.69 112 ASP A C 1
ATOM 934 O O . ASP A 1 112 ? 0.787 -11.060 11.360 1.00 92.69 112 ASP A O 1
ATOM 938 N N . GLY A 1 113 ? 2.855 -10.296 10.876 1.00 95.50 113 GLY A N 1
ATOM 939 C CA . GLY A 1 113 ? 2.524 -9.689 9.591 1.00 95.50 113 GLY A CA 1
ATOM 940 C C . GLY A 1 113 ? 2.003 -8.257 9.696 1.00 95.50 113 GLY A C 1
ATOM 941 O O . GLY A 1 113 ? 2.364 -7.495 10.595 1.00 95.50 113 GLY A O 1
ATOM 942 N N . TYR A 1 114 ? 1.168 -7.882 8.733 1.00 97.31 114 TYR A N 1
ATOM 943 C CA . TYR A 1 114 ? 0.647 -6.528 8.578 1.00 97.31 114 TYR A CA 1
ATOM 944 C C . TYR A 1 114 ? -0.849 -6.549 8.242 1.00 97.31 114 TYR A C 1
ATOM 946 O O . TYR A 1 114 ? -1.406 -7.568 7.830 1.00 97.31 114 TYR A O 1
ATOM 954 N N . LEU A 1 115 ? -1.498 -5.402 8.410 1.00 97.38 115 LEU A N 1
ATOM 955 C CA . LEU A 1 115 ? -2.863 -5.135 7.966 1.00 97.38 115 LEU A CA 1
ATOM 956 C C . LEU A 1 115 ? -2.827 -4.039 6.905 1.00 97.38 115 LEU A C 1
ATOM 958 O O . LEU A 1 115 ? -2.054 -3.097 7.039 1.00 97.38 115 LEU A O 1
ATOM 962 N N . ILE A 1 116 ? -3.667 -4.157 5.881 1.00 98.12 116 ILE A N 1
ATOM 963 C CA . ILE A 1 116 ? -3.900 -3.141 4.854 1.00 98.12 116 ILE A CA 1
ATOM 964 C C . ILE A 1 116 ? -5.298 -2.569 5.064 1.00 98.12 116 ILE A C 1
ATOM 966 O O . ILE A 1 116 ? -6.262 -3.317 5.264 1.00 98.12 116 ILE A O 1
ATOM 970 N N . GLY A 1 117 ? -5.418 -1.248 4.984 1.00 97.19 117 GLY A N 1
ATOM 971 C CA . GLY A 1 117 ? -6.689 -0.565 5.169 1.00 97.19 117 GLY A CA 1
ATOM 972 C C . GLY A 1 117 ? -6.805 0.757 4.430 1.00 97.19 117 GLY A C 1
ATOM 973 O O . GLY A 1 117 ? -5.812 1.325 3.973 1.00 97.19 117 GLY A O 1
ATOM 974 N N . ILE A 1 118 ? -8.045 1.232 4.347 1.00 96.81 118 ILE A N 1
ATOM 975 C CA . ILE A 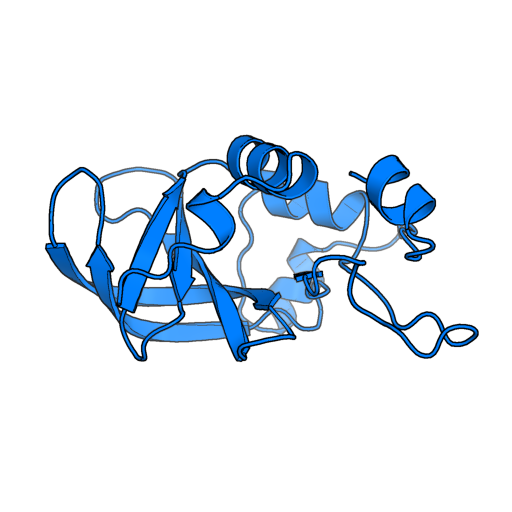1 118 ? -8.408 2.532 3.782 1.00 96.81 118 ILE A CA 1
ATOM 976 C C . ILE A 1 118 ? -8.311 3.587 4.881 1.00 96.81 118 ILE A C 1
ATOM 978 O O . ILE A 1 118 ? -8.817 3.397 5.989 1.00 96.81 118 ILE A O 1
ATOM 982 N N . MET A 1 119 ? -7.694 4.715 4.553 1.00 95.12 119 MET A N 1
ATOM 983 C CA . MET A 1 119 ? -7.579 5.904 5.390 1.00 95.12 119 MET A CA 1
ATOM 984 C C . MET A 1 119 ? -8.294 7.070 4.703 1.00 95.12 119 MET A C 1
ATOM 986 O O . MET A 1 119 ? -7.658 7.936 4.104 1.00 95.12 119 MET A O 1
ATOM 990 N N . GLY A 1 120 ? -9.630 7.053 4.746 1.00 92.12 120 GLY A N 1
ATOM 991 C CA . GLY A 1 120 ? -10.475 8.152 4.251 1.00 92.12 120 GLY A CA 1
ATOM 992 C C . GLY A 1 120 ? -10.771 9.220 5.303 1.00 92.12 120 GLY A C 1
ATOM 993 O O . GLY A 1 120 ? -10.968 10.385 4.971 1.00 92.12 120 GLY A O 1
ATOM 994 N N . THR A 1 121 ? -10.730 8.850 6.582 1.00 90.44 121 THR A N 1
ATOM 995 C CA . THR A 1 121 ? -10.911 9.771 7.708 1.00 90.44 121 THR A CA 1
ATOM 996 C C . THR A 1 121 ? -9.576 9.966 8.432 1.00 90.44 121 THR A C 1
ATOM 998 O O . THR A 1 121 ? -8.856 8.984 8.646 1.00 90.44 121 THR A O 1
ATOM 1001 N N . PRO A 1 122 ? -9.231 11.194 8.871 1.00 88.94 122 PRO A N 1
ATOM 1002 C CA . PRO A 1 122 ? -8.046 11.415 9.692 1.00 88.94 122 PRO A CA 1
ATOM 1003 C C . PRO A 1 122 ? -8.016 10.479 10.903 1.00 88.94 122 PRO A C 1
ATOM 1005 O O . PRO A 1 122 ? -9.016 10.327 11.602 1.00 88.94 122 PRO A O 1
ATOM 1008 N N . ASN A 1 123 ? -6.856 9.874 11.161 1.00 91.12 123 ASN A N 1
ATOM 1009 C CA . ASN A 1 123 ? -6.619 8.978 12.297 1.00 91.12 123 ASN A CA 1
ATOM 1010 C C . ASN A 1 123 ? -7.517 7.726 12.349 1.00 91.12 123 ASN A C 1
ATOM 1012 O O . ASN A 1 123 ? -7.640 7.119 13.410 1.00 91.12 123 ASN A O 1
ATOM 1016 N N . LYS A 1 124 ? -8.128 7.308 11.234 1.00 94.94 124 LYS A N 1
ATOM 1017 C CA . LYS A 1 124 ? -8.866 6.041 11.136 1.00 94.94 124 LYS A CA 1
ATOM 1018 C C . LYS A 1 124 ? -8.288 5.192 10.013 1.00 94.94 124 LYS A C 1
ATOM 1020 O O . LYS A 1 124 ? -7.998 5.699 8.932 1.00 94.94 124 LYS A O 1
ATOM 1025 N N . ILE A 1 125 ? -8.156 3.897 10.266 1.00 95.81 125 ILE A N 1
ATOM 1026 C CA . ILE A 1 125 ? -7.869 2.901 9.239 1.00 95.81 125 ILE A CA 1
ATOM 1027 C C . ILE A 1 125 ? -8.943 1.821 9.288 1.00 95.81 125 ILE A C 1
ATOM 1029 O O . ILE A 1 125 ? -9.113 1.139 10.300 1.00 95.81 125 ILE A O 1
ATOM 1033 N N . LYS A 1 126 ? -9.682 1.667 8.190 1.00 96.31 126 LYS A N 1
ATOM 1034 C CA . LYS A 1 126 ? -10.611 0.550 8.023 1.00 96.31 126 LYS A CA 1
ATOM 1035 C C . LYS A 1 126 ? -9.884 -0.593 7.341 1.00 96.31 126 LYS A C 1
ATOM 1037 O O . LYS A 1 126 ? -9.492 -0.481 6.180 1.00 96.31 126 LYS A O 1
ATOM 1042 N N . VAL A 1 127 ? -9.664 -1.675 8.073 1.00 96.81 127 VAL A N 1
ATOM 1043 C CA . VAL A 1 127 ? -8.901 -2.828 7.594 1.00 96.81 127 VAL A CA 1
ATOM 1044 C C . VAL A 1 127 ? -9.716 -3.577 6.548 1.00 96.81 127 VAL A C 1
ATOM 1046 O O . VAL A 1 127 ? -10.843 -3.990 6.808 1.00 96.81 127 VAL A O 1
ATOM 1049 N N . ILE A 1 128 ? -9.112 -3.799 5.384 1.00 96.94 128 ILE A N 1
ATOM 1050 C CA . ILE A 1 128 ? -9.718 -4.550 4.277 1.00 96.94 128 ILE A CA 1
ATOM 1051 C C . ILE A 1 128 ? -9.097 -5.938 4.120 1.00 96.94 128 ILE A C 1
ATOM 1053 O O . ILE A 1 128 ? -9.779 -6.882 3.729 1.00 96.94 128 ILE A O 1
ATOM 1057 N N . THR A 1 129 ? -7.812 -6.098 4.444 1.00 97.06 129 THR A N 1
ATOM 1058 C CA . THR A 1 129 ? -7.128 -7.393 4.359 1.00 97.06 129 THR A CA 1
ATOM 1059 C C . THR A 1 129 ? -5.828 -7.403 5.162 1.00 97.06 129 THR A C 1
ATOM 1061 O O . THR A 1 129 ? -5.341 -6.366 5.598 1.00 97.06 129 THR A O 1
ATOM 1064 N N . SER A 1 130 ? -5.240 -8.583 5.337 1.00 96.69 130 SER A N 1
ATOM 1065 C CA . SER A 1 130 ? -3.895 -8.803 5.884 1.00 96.69 130 SER A CA 1
ATOM 1066 C C . SER A 1 130 ? -2.953 -9.431 4.844 1.00 96.69 130 SER A C 1
ATOM 1068 O O . SER A 1 130 ? -2.019 -10.148 5.196 1.00 96.69 130 SER A O 1
ATOM 1070 N N . SER A 1 131 ? -3.263 -9.280 3.553 1.00 97.25 131 SER A N 1
ATOM 1071 C CA . SER A 1 131 ? -2.534 -9.912 2.452 1.00 97.25 131 SER A CA 1
ATOM 1072 C C . SER A 1 131 ? -2.486 -8.999 1.234 1.00 97.25 131 SER A C 1
ATOM 1074 O O . SER A 1 131 ? -3.526 -8.643 0.676 1.00 97.25 131 SER A O 1
ATOM 1076 N N . LEU A 1 132 ? -1.278 -8.700 0.759 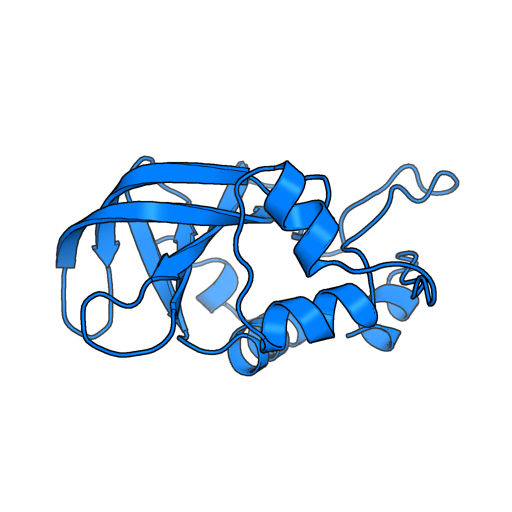1.00 97.50 132 LEU A N 1
ATOM 1077 C CA . LEU A 1 132 ? -1.062 -7.941 -0.468 1.00 97.50 132 LEU A CA 1
ATOM 1078 C C . LEU A 1 132 ? -1.706 -8.629 -1.675 1.00 97.50 132 LEU A C 1
ATOM 1080 O O . LEU A 1 132 ? -2.356 -7.974 -2.478 1.00 97.50 132 LEU A O 1
ATOM 1084 N N . ALA A 1 133 ? -1.603 -9.955 -1.788 1.00 97.19 133 ALA A N 1
ATOM 1085 C CA . ALA A 1 133 ? -2.231 -10.692 -2.885 1.00 97.19 133 ALA A CA 1
ATOM 1086 C C . ALA A 1 133 ? -3.761 -10.516 -2.906 1.00 97.19 133 ALA A C 1
ATOM 1088 O O . ALA A 1 133 ? -4.356 -10.352 -3.972 1.00 97.19 133 ALA A O 1
ATOM 1089 N N . THR A 1 134 ? -4.391 -10.501 -1.728 1.00 98.00 134 THR A N 1
ATOM 1090 C CA . THR A 1 134 ? -5.832 -10.232 -1.611 1.00 98.00 134 THR A CA 1
ATOM 1091 C C . THR A 1 134 ? -6.144 -8.788 -1.989 1.00 98.00 134 THR A C 1
ATOM 1093 O O . THR A 1 134 ? -7.056 -8.559 -2.774 1.00 98.00 134 THR A O 1
ATOM 1096 N N . PHE A 1 135 ? -5.358 -7.825 -1.499 1.00 97.94 135 PHE A N 1
ATOM 1097 C CA . PHE A 1 135 ? -5.508 -6.413 -1.856 1.00 97.94 135 PHE A CA 1
ATOM 1098 C C . PHE A 1 135 ? -5.438 -6.193 -3.372 1.00 97.94 135 PHE A C 1
ATOM 1100 O O . PHE A 1 135 ? -6.328 -5.580 -3.950 1.00 97.94 135 PHE A O 1
ATOM 1107 N N . LEU A 1 136 ? -4.416 -6.748 -4.030 1.00 96.38 136 LEU A N 1
ATOM 1108 C CA . LEU A 1 136 ? -4.237 -6.626 -5.476 1.00 96.38 136 LEU A CA 1
ATOM 1109 C C . LEU A 1 136 ? -5.379 -7.286 -6.255 1.00 96.38 136 LEU A C 1
ATOM 1111 O O . LEU A 1 136 ? -5.751 -6.782 -7.309 1.00 96.38 136 LEU A O 1
ATOM 1115 N N . SER A 1 137 ? -5.939 -8.389 -5.750 1.00 96.88 137 SER A N 1
ATOM 1116 C CA . SER A 1 137 ? -7.103 -9.033 -6.372 1.00 96.88 137 SER A CA 1
ATOM 1117 C C . SER A 1 137 ? -8.334 -8.129 -6.287 1.00 96.88 137 SER A C 1
ATOM 1119 O O . SER A 1 137 ? -8.934 -7.847 -7.316 1.00 96.88 137 SER A O 1
ATOM 1121 N N . LEU A 1 138 ? -8.635 -7.581 -5.102 1.00 97.31 138 LEU A N 1
ATOM 1122 C CA . LEU A 1 138 ? -9.736 -6.626 -4.905 1.00 97.31 138 LEU A CA 1
ATOM 1123 C C . LEU A 1 138 ? -9.587 -5.378 -5.784 1.00 97.31 138 LEU A C 1
ATOM 1125 O O . LEU A 1 138 ? -10.563 -4.909 -6.359 1.00 97.31 138 LEU A O 1
ATOM 1129 N N . TYR A 1 139 ? -8.363 -4.866 -5.905 1.00 95.94 139 TYR A N 1
ATOM 1130 C CA . TYR A 1 139 ? -8.030 -3.743 -6.776 1.00 95.94 139 TYR A CA 1
ATOM 1131 C C . TYR A 1 139 ? -8.260 -4.064 -8.263 1.00 95.94 139 TYR A C 1
ATOM 1133 O O . TYR A 1 139 ? -8.930 -3.305 -8.955 1.00 95.94 139 TYR A O 1
ATOM 1141 N N . MET A 1 140 ? -7.742 -5.193 -8.762 1.00 94.25 140 MET A N 1
ATOM 1142 C CA . MET A 1 140 ? -7.907 -5.588 -10.171 1.00 94.25 140 MET A CA 1
ATOM 1143 C C . MET A 1 140 ? -9.357 -5.956 -10.522 1.00 94.25 140 MET A C 1
ATOM 1145 O O . MET A 1 140 ? -9.746 -5.858 -11.683 1.00 94.25 140 MET A O 1
ATOM 1149 N N . GLU A 1 141 ? -10.138 -6.407 -9.541 1.00 95.69 141 GLU A N 1
ATOM 1150 C CA . GLU A 1 141 ? -11.566 -6.718 -9.680 1.00 95.69 141 GLU A CA 1
ATOM 1151 C C . GLU A 1 141 ? -12.471 -5.490 -9.527 1.00 95.69 141 GLU A C 1
ATOM 1153 O O . GLU A 1 141 ? -13.686 -5.627 -9.666 1.00 95.69 141 GLU A O 1
ATOM 1158 N N . ASP A 1 142 ? -11.905 -4.314 -9.234 1.00 94.81 142 ASP A N 1
ATOM 1159 C CA . ASP A 1 142 ? -12.659 -3.096 -8.933 1.00 94.81 142 ASP A CA 1
ATOM 1160 C C . ASP A 1 142 ? -13.715 -3.312 -7.827 1.00 94.81 142 ASP A C 1
ATOM 1162 O O . ASP A 1 142 ? -14.888 -2.938 -7.918 1.00 94.81 142 ASP A O 1
ATOM 1166 N N . ALA A 1 143 ? -13.317 -4.020 -6.767 1.00 96.50 143 ALA A N 1
ATOM 1167 C CA . ALA A 1 143 ? -14.240 -4.464 -5.736 1.00 96.50 143 ALA A CA 1
ATOM 1168 C C . ALA A 1 143 ? -14.787 -3.286 -4.915 1.00 96.50 143 ALA A C 1
ATOM 1170 O O . ALA A 1 143 ? -14.037 -2.442 -4.430 1.00 96.50 143 ALA A O 1
ATOM 1171 N N . VAL A 1 144 ? -16.096 -3.304 -4.632 1.00 95.00 144 VAL A N 1
ATOM 1172 C CA . VAL A 1 144 ? -16.801 -2.253 -3.863 1.00 95.00 144 VAL A CA 1
ATOM 1173 C C . VAL A 1 144 ? -16.124 -1.935 -2.523 1.00 95.00 144 VAL A C 1
ATOM 1175 O O . VAL A 1 144 ? -16.096 -0.782 -2.105 1.00 95.00 144 VAL A O 1
ATOM 1178 N N . VAL A 1 145 ? -15.540 -2.941 -1.863 1.00 94.81 145 VAL A N 1
ATOM 1179 C CA . VAL A 1 145 ? -14.850 -2.774 -0.572 1.00 94.81 145 VAL A CA 1
ATOM 1180 C C . VAL A 1 145 ? -13.663 -1.808 -0.639 1.00 94.81 145 VAL A C 1
ATOM 1182 O O . VAL A 1 145 ? -13.324 -1.215 0.378 1.00 94.81 145 VAL A O 1
ATOM 1185 N N . MET A 1 146 ? -13.063 -1.599 -1.817 1.00 95.19 146 MET A N 1
ATOM 1186 C CA . MET A 1 146 ? -11.982 -0.626 -2.022 1.00 95.19 146 MET A CA 1
ATOM 1187 C C . MET A 1 146 ? -12.472 0.817 -1.817 1.00 95.19 146 MET A C 1
ATOM 1189 O O . MET A 1 146 ? -11.708 1.696 -1.447 1.00 95.19 146 MET A O 1
ATOM 1193 N N . TYR A 1 147 ? -13.768 1.071 -1.979 1.00 94.12 147 TYR A N 1
ATOM 1194 C CA . TYR A 1 147 ? -14.354 2.409 -1.868 1.00 94.12 147 TYR A CA 1
ATOM 1195 C C . TYR A 1 147 ? -15.048 2.654 -0.525 1.00 94.12 147 TYR A C 1
ATOM 1197 O O . TYR A 1 147 ? -15.547 3.745 -0.264 1.00 94.12 147 TYR A O 1
ATOM 1205 N N . ASP A 1 148 ? -15.099 1.643 0.340 1.00 91.50 148 ASP A N 1
ATOM 1206 C CA . ASP A 1 148 ? -15.888 1.663 1.566 1.00 91.50 148 ASP A CA 1
ATOM 1207 C C . ASP A 1 148 ? -15.065 2.180 2.758 1.00 91.50 148 ASP A C 1
ATOM 1209 O O . ASP A 1 148 ? -14.731 1.433 3.678 1.00 91.50 148 ASP A O 1
ATOM 1213 N N . HIS A 1 149 ? -14.734 3.475 2.765 1.00 81.81 149 HIS A N 1
ATOM 1214 C CA . HIS A 1 149 ? -13.949 4.113 3.837 1.00 81.81 149 HIS A CA 1
ATOM 1215 C C . HIS A 1 149 ? -14.694 4.281 5.177 1.00 81.81 149 HIS A C 1
ATOM 1217 O O . HIS A 1 149 ? -14.070 4.653 6.174 1.00 81.81 149 HIS A O 1
ATOM 1223 N N . GLY A 1 150 ? -15.982 3.924 5.245 1.00 66.56 150 GLY A N 1
ATOM 1224 C CA . GLY A 1 150 ? -16.740 3.832 6.495 1.00 66.56 150 GLY A CA 1
ATOM 1225 C C . GLY A 1 150 ? -17.126 5.172 7.123 1.00 66.56 150 GLY A C 1
ATOM 1226 O O . GLY A 1 150 ? -16.894 5.341 8.329 1.00 66.56 150 GLY A O 1
ATOM 1227 N N . ASP A 1 151 ? -17.708 6.059 6.311 1.00 60.34 151 ASP A N 1
ATOM 1228 C CA . ASP A 1 151 ? -18.506 7.213 6.758 1.00 60.34 151 ASP A CA 1
ATOM 1229 C C . ASP A 1 151 ? -19.920 6.797 7.206 1.00 60.34 151 ASP A C 1
ATOM 1231 O O . ASP A 1 151 ? -20.526 5.913 6.552 1.00 60.34 151 ASP A O 1
#

Organism: NCBI:txid2926463

Sequence (151 aa):
MTDYWRSQKILATPEESWNPQVVAFANGVTLPDDFVQLYRCSNGMHLNTEQYQDFDDNYFYFLSAEELRSERRELVIDSMRGVETISTDVIVFVDYMHWSWQYGLITNPYGDGYLIGIMGTPNKIKVITSSLATFLSLYMEDAVVMYDHGD

pLDDT: mean 90.5, std 7.55, range [60.34, 98.12]